Protein AF-A0A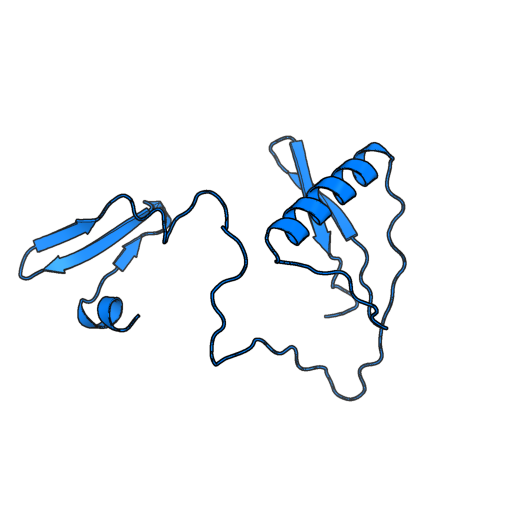699UNT4-F1 (afdb_monomer_lite)

Radius of gyration: 20.7 Å; chains: 1; bounding box: 52×38×47 Å

Foldseek 3Di:
DVVCVVQVWDQDLVQRWIWGDDPPDIDIDHDPCVVNPPDDQADDPDDPDDDDDDDDPPDDADADDADDDDPVVVVVVVVVVVVCVVSVVDDDDDDSHHFYWDWDQDPVRDIDIDTPCVVVD

Organism: Tanacetum cinerariifolium (NCBI:txid118510)

Seconda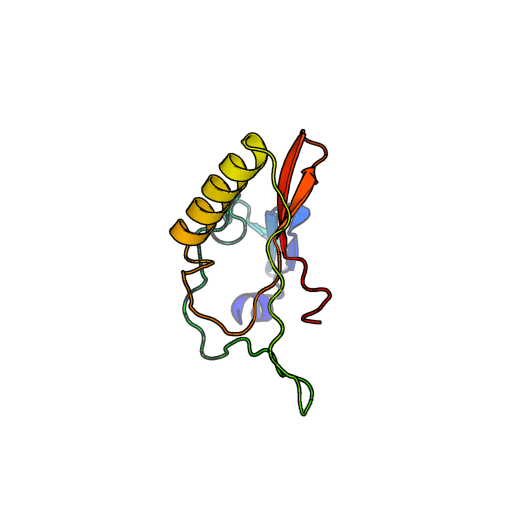ry structure (DSSP, 8-state):
-HHHHHTT-EEETTTTEEEEEETTEEEEE---TTTS-SS--SSPPP-S-----PPPTT----B-PPPP--HHHHHHHHHHHHHHHHTTS------S-B--EEEEE-TTS-EEEEE-GGGT-

Sequence (121 aa):
MDWLANYQAVIVCAEKIVRIPWENETLIIHDFPEVFPEDLPGLPPIRPVEFQIDLVPSATPVARAPYRLAPSVMKELAEQLKELSDKGFIRPRSSPWGAPVLFVKKKDGSFRMCIDYRELN

pLDDT: mean 91.72, std 5.59, range [58.38, 97.56]

Structure (mmCIF, N/CA/C/O backbone):
data_AF-A0A699UNT4-F1
#
_entry.id   AF-A0A699UNT4-F1
#
loop_
_atom_site.group_PDB
_atom_site.id
_atom_site.type_symbol
_atom_site.label_atom_id
_atom_site.label_alt_id
_atom_site.label_comp_id
_atom_site.label_asym_id
_atom_site.label_entity_id
_atom_site.label_seq_id
_atom_site.pdbx_PDB_ins_code
_atom_site.Cartn_x
_atom_site.Cartn_y
_atom_site.Cartn_z
_atom_site.occupancy
_atom_site.B_iso_or_equiv
_atom_site.auth_seq_id
_atom_site.auth_comp_id
_atom_site.auth_asym_id
_atom_site.auth_atom_id
_atom_site.pdbx_PDB_model_num
ATOM 1 N N . MET A 1 1 ? -15.196 -10.745 17.594 1.00 58.38 1 MET A N 1
ATOM 2 C CA . MET A 1 1 ? -16.064 -9.624 17.156 1.00 58.38 1 MET A CA 1
ATOM 3 C C . MET A 1 1 ? -17.518 -9.842 17.546 1.00 58.38 1 MET A C 1
ATOM 5 O O . MET A 1 1 ? -18.286 -8.894 17.518 1.00 58.38 1 MET A O 1
ATOM 9 N N . ASP A 1 2 ? -17.864 -11.046 17.991 1.00 71.00 2 ASP A N 1
ATOM 10 C CA . ASP A 1 2 ? -19.219 -11.457 18.359 1.00 71.00 2 ASP A CA 1
ATOM 11 C C . ASP A 1 2 ? -19.846 -10.558 19.429 1.00 71.00 2 ASP A C 1
ATOM 13 O O . ASP A 1 2 ? -21.041 -10.308 19.386 1.00 71.00 2 ASP A O 1
ATOM 17 N N . TRP A 1 3 ? -19.042 -9.969 20.322 1.00 79.94 3 TRP A N 1
ATOM 18 C CA . TRP A 1 3 ? -19.537 -9.017 21.317 1.00 79.94 3 TRP A CA 1
ATOM 19 C C . TRP A 1 3 ? -20.170 -7.766 20.682 1.00 79.94 3 TRP A C 1
ATOM 21 O O . TRP A 1 3 ? -21.274 -7.398 21.060 1.00 79.94 3 TRP A O 1
ATOM 31 N N . LEU A 1 4 ? -19.543 -7.147 19.672 1.00 83.50 4 LEU A N 1
ATOM 32 C CA . LEU A 1 4 ? -20.096 -5.951 19.020 1.00 83.50 4 LEU A CA 1
ATOM 33 C C . LEU A 1 4 ? -21.465 -6.250 18.404 1.00 83.50 4 LEU A C 1
ATOM 35 O O . LEU A 1 4 ? -22.389 -5.452 18.528 1.00 83.50 4 LEU A O 1
ATOM 39 N N . ALA A 1 5 ? -21.597 -7.423 17.781 1.00 82.81 5 ALA A N 1
ATOM 40 C CA . ALA A 1 5 ? -22.852 -7.880 17.201 1.00 82.81 5 ALA A CA 1
ATOM 41 C C . ALA A 1 5 ? -23.902 -8.193 18.281 1.00 82.81 5 ALA A C 1
ATOM 43 O O . ALA A 1 5 ? -25.043 -7.752 18.165 1.00 82.81 5 ALA A O 1
ATOM 44 N N . ASN A 1 6 ? -23.509 -8.888 19.353 1.00 88.38 6 ASN A N 1
ATOM 45 C CA . ASN A 1 6 ? -24.397 -9.263 20.457 1.00 88.38 6 ASN A CA 1
ATOM 46 C C . ASN A 1 6 ? -24.968 -8.048 21.195 1.00 88.38 6 ASN A C 1
ATOM 48 O O . ASN A 1 6 ? -26.110 -8.089 21.642 1.00 88.38 6 ASN A O 1
ATOM 52 N N . TYR A 1 7 ? -24.187 -6.974 21.303 1.00 86.31 7 TYR A N 1
ATOM 53 C CA . TYR A 1 7 ? -24.596 -5.743 21.975 1.00 86.31 7 TYR A CA 1
ATOM 54 C C . TYR A 1 7 ? -25.101 -4.661 21.014 1.00 86.31 7 TYR A C 1
ATOM 56 O O . TYR A 1 7 ? -25.317 -3.539 21.453 1.00 86.31 7 TYR A O 1
ATOM 64 N N . GLN A 1 8 ? -25.269 -4.953 19.717 1.00 86.81 8 GLN A N 1
ATOM 65 C CA . GLN A 1 8 ? -25.641 -3.955 18.697 1.00 86.81 8 GLN A CA 1
ATOM 66 C C . GLN A 1 8 ? -24.778 -2.680 18.762 1.00 86.81 8 GLN A C 1
ATOM 68 O O . GLN A 1 8 ? -25.254 -1.560 18.566 1.00 86.81 8 GLN A O 1
ATOM 73 N N . ALA A 1 9 ? -23.494 -2.853 19.070 1.00 90.19 9 ALA A N 1
ATOM 74 C CA . ALA A 1 9 ? -22.573 -1.753 19.257 1.00 90.19 9 ALA A CA 1
ATOM 75 C C . ALA A 1 9 ? -22.277 -1.061 17.917 1.00 90.19 9 ALA A C 1
ATOM 77 O O . ALA A 1 9 ? -22.009 -1.710 16.904 1.00 90.19 9 ALA A O 1
ATOM 78 N N . VAL A 1 10 ? -22.279 0.271 17.923 1.00 89.62 10 VAL A N 1
ATOM 79 C CA . VAL A 1 10 ? -21.991 1.109 16.756 1.00 89.62 10 VAL A CA 1
ATOM 80 C C . VAL A 1 10 ? -20.646 1.792 16.946 1.00 89.62 10 VAL A C 1
ATOM 82 O O . VAL A 1 10 ? -20.448 2.565 17.882 1.00 89.62 10 VAL A O 1
ATOM 85 N N . ILE A 1 11 ? -19.724 1.534 16.025 1.00 90.31 11 ILE A N 1
ATOM 86 C CA . ILE A 1 11 ? -18.416 2.185 15.990 1.00 90.31 11 ILE A CA 1
ATOM 87 C C . ILE A 1 11 ? -18.526 3.457 15.146 1.00 90.31 11 ILE A C 1
ATOM 89 O O . ILE A 1 11 ? -18.817 3.393 13.952 1.00 90.31 11 ILE A O 1
ATOM 93 N N . VAL A 1 12 ? -18.271 4.618 15.751 1.00 89.81 12 VAL A N 1
ATOM 94 C CA . VAL A 1 12 ? -18.257 5.913 15.060 1.00 89.81 12 VAL A CA 1
ATOM 95 C C . VAL A 1 12 ? -16.806 6.335 14.852 1.00 89.81 12 VAL A C 1
ATOM 97 O O . VAL A 1 12 ? -16.214 7.032 15.674 1.00 89.81 12 VAL A O 1
ATOM 100 N N . CYS A 1 13 ? -16.217 5.903 13.735 1.00 87.12 13 CYS A N 1
ATOM 101 C CA . CYS A 1 13 ? -14.788 6.095 13.466 1.00 87.12 13 CYS A CA 1
ATOM 102 C C . CYS A 1 13 ? -14.357 7.570 13.420 1.00 87.12 13 CYS A C 1
ATOM 104 O O . CYS A 1 13 ? -13.257 7.888 13.857 1.00 87.12 13 CYS A O 1
ATOM 106 N N . ALA A 1 14 ? -15.209 8.471 12.916 1.00 87.62 14 ALA A N 1
ATOM 107 C CA . ALA A 1 14 ? -14.891 9.900 12.820 1.00 87.62 14 ALA A CA 1
ATOM 108 C C . ALA A 1 14 ? -14.714 10.565 14.195 1.00 87.62 14 ALA A C 1
ATOM 110 O O . ALA A 1 14 ? -13.900 11.470 14.348 1.00 87.62 14 ALA A O 1
ATOM 111 N N . GLU A 1 15 ? -15.462 10.086 15.187 1.00 89.00 15 GLU A N 1
ATOM 112 C CA . GLU A 1 15 ? -15.423 10.563 16.571 1.00 89.00 15 GLU A CA 1
ATOM 113 C C . GLU A 1 15 ? -14.514 9.686 17.451 1.00 89.00 15 GLU A C 1
ATOM 115 O O . GLU A 1 15 ? -14.302 10.010 18.614 1.00 89.00 15 GLU A O 1
ATOM 120 N N . LYS A 1 16 ? -13.968 8.584 16.909 1.00 89.44 16 LYS A N 1
ATOM 121 C CA . LYS A 1 16 ? -13.194 7.565 17.640 1.00 89.44 16 LYS A CA 1
ATOM 122 C C . LYS A 1 16 ? -13.932 7.016 18.878 1.00 89.44 16 LYS A C 1
ATOM 124 O O . LYS A 1 16 ? -13.311 6.745 19.903 1.00 89.44 16 LYS A O 1
ATOM 129 N N . ILE A 1 17 ? -15.253 6.829 18.783 1.00 90.62 17 ILE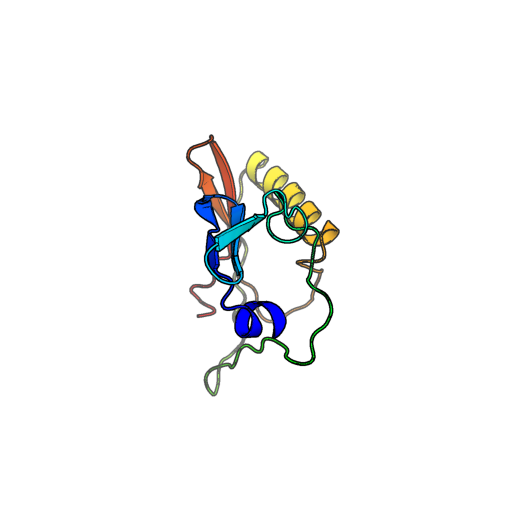 A N 1
ATOM 130 C CA . ILE A 1 17 ? -16.091 6.311 19.882 1.00 90.62 17 ILE A CA 1
ATOM 131 C C . ILE A 1 17 ? -16.803 5.009 19.519 1.00 90.62 17 ILE A C 1
ATOM 133 O O . ILE A 1 17 ? -17.066 4.722 18.347 1.00 90.62 17 ILE A O 1
ATOM 137 N N . VAL A 1 18 ? -17.190 4.259 20.551 1.00 90.38 18 VAL A N 1
ATOM 138 C CA . VAL A 1 18 ? -18.094 3.107 20.440 1.00 90.38 18 VAL A CA 1
ATOM 139 C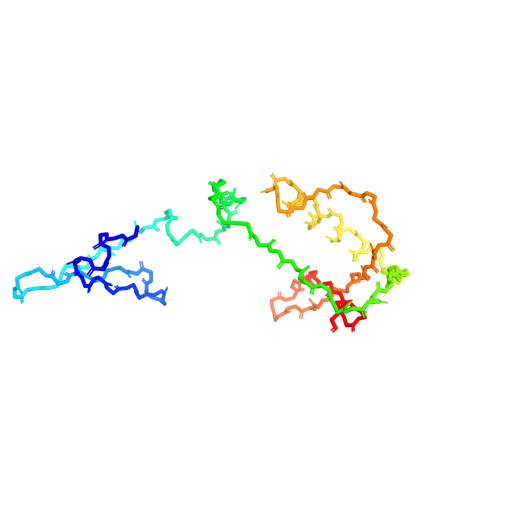 C . VAL A 1 18 ? -19.353 3.385 21.253 1.00 90.38 18 VAL A C 1
ATOM 141 O O . VAL A 1 18 ? -19.274 3.723 22.432 1.00 90.38 18 VAL A O 1
ATOM 144 N N . ARG A 1 19 ? -20.515 3.254 20.613 1.00 92.12 19 ARG A N 1
ATOM 145 C CA . ARG A 1 19 ? -21.838 3.394 21.228 1.00 92.12 19 ARG A CA 1
ATOM 146 C C . ARG A 1 19 ? -22.414 2.011 21.481 1.00 92.12 19 ARG A C 1
ATOM 148 O O . ARG A 1 19 ? -22.500 1.220 20.547 1.00 92.12 19 ARG A O 1
ATOM 155 N N . ILE A 1 20 ? -22.813 1.727 22.712 1.00 92.00 20 ILE A N 1
ATOM 156 C CA . ILE A 1 20 ? -23.391 0.441 23.102 1.00 92.00 20 ILE A CA 1
ATOM 157 C C . ILE A 1 20 ? -24.781 0.700 23.693 1.00 92.00 20 ILE A C 1
ATOM 159 O O . ILE A 1 20 ? -24.873 1.348 24.739 1.00 92.00 20 ILE A O 1
ATOM 163 N N . PRO A 1 21 ? -25.858 0.228 23.047 1.00 90.88 21 PRO A N 1
ATOM 164 C CA . PRO A 1 21 ? -27.182 0.181 23.653 1.00 90.88 21 PRO A CA 1
ATOM 165 C C . PRO A 1 21 ? -27.152 -0.628 24.953 1.00 90.88 21 PRO A C 1
ATOM 167 O O . PRO A 1 21 ? -26.730 -1.785 24.966 1.00 90.88 21 PRO A O 1
ATOM 170 N N . TRP A 1 22 ? -27.605 -0.023 26.047 1.00 88.94 22 TRP A N 1
ATOM 171 C CA . TRP A 1 22 ? -27.741 -0.687 27.336 1.00 88.94 22 TRP A CA 1
ATOM 172 C C . TRP A 1 22 ? -29.092 -0.326 27.941 1.00 88.94 22 TRP A C 1
ATOM 174 O O . TRP A 1 22 ? -29.298 0.796 28.396 1.00 88.94 22 TRP A O 1
ATOM 184 N N . GLU A 1 23 ? -30.023 -1.280 27.917 1.00 86.69 23 GLU A N 1
ATOM 185 C CA . GLU A 1 23 ? -31.413 -1.069 28.334 1.00 86.69 23 GLU A CA 1
ATOM 186 C C . GLU A 1 23 ? -32.058 0.120 27.595 1.00 86.69 23 GLU A C 1
ATOM 188 O O . GLU A 1 23 ? -32.286 0.036 26.389 1.00 86.69 23 GLU A O 1
ATOM 193 N N . ASN A 1 24 ? -32.333 1.222 28.300 1.00 89.25 24 ASN A N 1
ATOM 194 C CA . ASN A 1 24 ? -32.927 2.446 27.751 1.00 89.25 24 ASN A CA 1
ATOM 195 C C . ASN A 1 24 ? -31.894 3.562 27.509 1.00 89.25 24 ASN A C 1
ATOM 197 O O . ASN A 1 24 ? -32.268 4.682 27.160 1.00 89.25 24 ASN A O 1
ATOM 201 N N . GLU A 1 25 ? -30.607 3.278 27.708 1.00 92.25 25 GLU A N 1
ATOM 202 C CA . GLU A 1 25 ? -29.512 4.235 27.582 1.00 92.25 25 GLU A CA 1
ATOM 203 C C . GLU A 1 25 ? -28.512 3.812 26.498 1.00 92.25 25 GLU A C 1
ATOM 205 O O . GLU A 1 25 ? -28.560 2.721 25.927 1.00 92.25 25 GLU A O 1
ATOM 210 N N . THR A 1 26 ? -27.589 4.715 26.169 1.00 91.62 26 THR A N 1
ATOM 211 C CA . THR A 1 26 ? -26.463 4.427 25.279 1.00 91.62 26 THR A CA 1
ATOM 212 C C . THR A 1 26 ? -25.175 4.747 26.008 1.00 91.62 26 THR A C 1
ATOM 214 O O . THR A 1 26 ? -24.897 5.907 26.309 1.00 91.62 26 THR A O 1
ATOM 217 N N . LEU A 1 27 ? -24.367 3.721 26.252 1.00 91.75 27 LEU A N 1
ATOM 218 C CA . LEU A 1 27 ? -23.023 3.893 26.775 1.00 91.75 27 LEU A CA 1
ATOM 219 C C . LEU A 1 27 ? -22.118 4.366 25.639 1.00 91.75 27 LEU A C 1
ATOM 221 O O . LEU A 1 27 ? -22.055 3.737 24.581 1.00 91.75 27 LEU A O 1
ATOM 225 N N . ILE A 1 28 ? -21.421 5.477 25.857 1.00 90.62 28 ILE A N 1
ATOM 226 C CA . ILE A 1 28 ? -20.412 5.995 24.936 1.00 90.62 28 ILE A CA 1
ATOM 227 C C . ILE A 1 28 ? -19.059 5.747 25.572 1.00 90.62 28 ILE A C 1
ATOM 229 O O . ILE A 1 28 ? -18.759 6.284 26.636 1.00 90.62 28 ILE A O 1
ATOM 233 N N . ILE A 1 29 ? -18.247 4.931 24.915 1.00 87.81 29 ILE A N 1
ATOM 234 C CA . ILE A 1 29 ? -16.885 4.681 25.357 1.00 87.81 29 ILE A CA 1
ATOM 235 C C . ILE A 1 29 ? -15.940 5.486 24.462 1.00 87.81 29 ILE A C 1
ATOM 237 O O . ILE A 1 29 ? -15.928 5.324 23.236 1.00 87.81 29 ILE A O 1
ATOM 241 N N . HIS A 1 30 ? -15.186 6.373 25.108 1.00 86.38 30 HIS A N 1
ATOM 242 C CA . HIS A 1 30 ? -14.083 7.137 24.531 1.00 86.38 30 HIS A CA 1
ATOM 243 C C . HIS A 1 30 ? -12.761 6.366 24.681 1.00 86.38 30 HIS A C 1
ATOM 245 O O . HIS A 1 30 ? -12.685 5.413 25.452 1.00 86.38 30 HIS A O 1
ATOM 251 N N . ASP A 1 31 ? -11.728 6.800 23.957 1.00 77.38 31 ASP A N 1
ATOM 252 C CA . ASP A 1 31 ? -10.339 6.363 24.145 1.00 77.38 31 ASP A CA 1
ATOM 253 C C . ASP A 1 31 ? -10.114 4.845 24.040 1.00 77.38 31 ASP A C 1
ATOM 255 O O . ASP A 1 31 ? -9.687 4.181 24.982 1.00 77.38 31 ASP A O 1
ATOM 259 N N . PHE A 1 32 ? -10.321 4.296 22.838 1.00 83.69 32 PHE A N 1
ATOM 260 C CA . PHE A 1 32 ? -9.814 2.969 22.463 1.00 83.69 32 PHE A CA 1
ATOM 261 C C . PHE A 1 32 ? -8.526 3.087 21.633 1.00 83.69 32 PHE A C 1
ATOM 263 O O . PHE A 1 32 ? -8.579 2.929 20.409 1.00 83.69 32 PHE A O 1
ATOM 270 N N . PRO A 1 33 ? -7.357 3.340 22.249 1.00 80.50 33 PRO A N 1
ATOM 271 C CA . PRO A 1 33 ? -6.103 3.506 21.514 1.00 80.50 33 PRO A CA 1
ATOM 272 C C . PRO A 1 33 ? -5.683 2.235 20.765 1.00 80.50 33 PRO A C 1
ATOM 274 O O . PRO A 1 33 ? -4.993 2.320 19.758 1.00 80.50 33 PRO A O 1
ATOM 277 N N . GLU A 1 34 ? -6.135 1.059 21.209 1.00 81.19 34 GLU A N 1
ATOM 278 C CA . GLU A 1 34 ? -5.889 -0.216 20.522 1.00 81.19 34 GLU A CA 1
ATOM 279 C C . GLU A 1 34 ? -6.686 -0.358 19.214 1.00 81.19 34 GLU A C 1
ATOM 281 O O . GLU A 1 34 ? -6.252 -1.046 18.292 1.00 81.19 34 GLU A O 1
ATOM 286 N N . VAL A 1 35 ? -7.855 0.288 19.127 1.00 82.31 35 VAL A N 1
ATOM 287 C CA . VAL A 1 35 ? -8.755 0.226 17.961 1.00 82.31 35 VAL A CA 1
ATOM 288 C C . VAL A 1 35 ? -8.526 1.414 17.026 1.00 82.31 35 VAL A C 1
ATOM 290 O O . VAL A 1 35 ? -8.603 1.263 15.807 1.00 82.31 35 VAL A O 1
ATOM 293 N N . PHE A 1 36 ? -8.214 2.584 17.587 1.00 85.81 36 PHE A N 1
ATOM 294 C CA . PHE A 1 36 ? -7.974 3.835 16.865 1.00 85.81 36 PHE A CA 1
ATOM 295 C C . PHE A 1 36 ? -6.580 4.418 17.149 1.00 85.81 36 PHE A C 1
ATOM 297 O O . PHE A 1 36 ? -6.485 5.561 17.610 1.00 85.81 36 PHE A O 1
ATOM 304 N N . PRO A 1 37 ? -5.490 3.673 16.896 1.00 87.62 37 PRO A N 1
ATOM 305 C CA . PRO A 1 37 ? -4.157 4.217 17.093 1.00 87.62 37 PRO A CA 1
ATOM 306 C C . PRO A 1 37 ? -3.867 5.313 16.054 1.00 87.62 37 PRO A C 1
ATOM 308 O O . PRO A 1 37 ? -4.369 5.269 14.929 1.00 87.62 37 PRO A O 1
ATOM 311 N N . GLU A 1 38 ? -3.041 6.299 16.416 1.00 86.88 38 GLU A N 1
ATOM 312 C CA . GLU A 1 38 ? -2.604 7.341 15.468 1.00 86.88 38 GLU A CA 1
ATOM 313 C C . GLU A 1 38 ? -1.685 6.782 14.370 1.00 86.88 38 GLU A C 1
ATOM 315 O O . GLU A 1 38 ? -1.619 7.329 13.269 1.00 86.88 38 GLU A O 1
ATOM 320 N N . ASP A 1 39 ? -0.995 5.676 14.660 1.00 88.81 39 ASP A N 1
ATOM 321 C CA . ASP A 1 39 ? -0.138 4.953 13.726 1.00 88.81 39 ASP A CA 1
ATOM 322 C C . ASP A 1 39 ? -0.320 3.440 13.887 1.00 88.81 39 ASP A C 1
ATOM 324 O O . ASP A 1 39 ? -0.624 2.939 14.970 1.00 88.81 39 ASP A O 1
ATOM 328 N N . LEU A 1 40 ? -0.144 2.690 12.804 1.00 89.12 40 LEU A N 1
ATOM 329 C CA . LEU A 1 40 ? -0.338 1.247 12.826 1.00 89.12 40 LEU A CA 1
ATOM 330 C C . LEU A 1 40 ? 0.860 0.559 13.504 1.00 89.12 40 LEU A C 1
ATOM 332 O O . LEU A 1 40 ? 1.994 0.745 13.053 1.00 89.12 40 LEU A O 1
ATOM 336 N N . PRO A 1 41 ? 0.633 -0.294 14.523 1.00 86.50 41 PRO A N 1
ATOM 337 C CA . PRO A 1 41 ? 1.711 -0.912 15.301 1.00 86.50 41 PRO A CA 1
ATOM 338 C C . PRO A 1 41 ? 2.480 -2.002 14.537 1.00 86.50 41 PRO A C 1
ATOM 340 O O . PRO A 1 41 ? 3.484 -2.505 15.033 1.00 86.50 41 PRO A O 1
ATOM 343 N N . GLY A 1 42 ? 2.011 -2.386 13.347 1.00 90.62 42 GLY A N 1
ATOM 344 C CA . GLY A 1 42 ? 2.599 -3.425 12.509 1.00 90.62 42 GLY A CA 1
ATOM 345 C C . GLY A 1 42 ? 1.542 -4.362 11.936 1.00 90.62 42 GLY A C 1
ATOM 346 O O . GLY A 1 42 ? 0.358 -4.017 11.857 1.00 90.62 42 GLY A O 1
ATOM 347 N N . LEU A 1 43 ? 1.970 -5.551 11.511 1.00 89.88 43 LEU A N 1
ATOM 348 C CA . LEU A 1 43 ? 1.055 -6.577 11.013 1.00 89.88 43 LEU A CA 1
ATOM 349 C C . LEU A 1 43 ? 0.089 -7.055 12.111 1.00 89.88 43 LEU A C 1
ATOM 351 O O . LEU A 1 43 ? 0.487 -7.193 13.270 1.00 89.88 43 LEU A O 1
ATOM 355 N N . PRO A 1 44 ? -1.174 -7.356 11.760 1.00 86.81 44 PRO A N 1
ATOM 356 C CA . PRO A 1 44 ? -2.098 -7.963 12.704 1.00 86.81 44 PRO A CA 1
ATOM 357 C C . PRO A 1 44 ? -1.616 -9.369 13.107 1.00 86.81 44 PRO A C 1
ATOM 359 O O . PRO A 1 44 ? -0.841 -9.993 12.376 1.00 86.81 44 PRO A O 1
ATOM 362 N N . PRO A 1 45 ? -2.124 -9.918 14.226 1.00 88.38 45 PRO A N 1
ATOM 363 C CA . PRO A 1 45 ? -1.908 -11.318 14.576 1.00 88.38 45 PRO A CA 1
ATOM 364 C C . PRO A 1 45 ? -2.294 -12.252 13.425 1.00 88.38 45 PRO A C 1
ATOM 366 O O . PRO A 1 45 ? -3.237 -11.963 12.682 1.00 88.38 45 PRO A O 1
ATOM 369 N N . ILE A 1 46 ? -1.596 -13.384 13.312 1.00 88.69 46 ILE A N 1
ATOM 370 C CA . ILE A 1 46 ? -1.890 -14.420 12.313 1.00 88.69 46 ILE A CA 1
ATOM 371 C C . ILE A 1 46 ? -3.347 -14.872 12.471 1.00 88.69 46 ILE A C 1
ATOM 373 O O . ILE A 1 46 ? -3.811 -15.144 13.580 1.00 88.69 46 ILE A O 1
ATOM 377 N N . ARG A 1 47 ? -4.072 -14.946 11.351 1.00 89.50 47 ARG A N 1
ATOM 378 C CA . ARG A 1 47 ? -5.468 -15.397 11.295 1.00 89.50 47 ARG A CA 1
ATOM 379 C C . ARG A 1 47 ? -5.571 -16.665 10.442 1.00 89.50 47 ARG A C 1
ATOM 381 O O . ARG A 1 47 ? -4.733 -16.854 9.569 1.00 89.50 47 ARG A O 1
ATOM 388 N N . PRO A 1 48 ? -6.612 -17.499 10.632 1.00 92.12 48 PRO A N 1
ATOM 389 C CA . PRO A 1 48 ? -6.826 -18.695 9.808 1.00 92.12 48 PRO A CA 1
ATOM 390 C C . PRO A 1 48 ? -7.091 -18.403 8.325 1.00 92.12 48 PRO A C 1
ATOM 392 O O . PRO A 1 48 ? -6.984 -19.298 7.495 1.00 92.12 48 PRO A O 1
ATOM 395 N N . VAL A 1 49 ? -7.490 -17.170 8.005 1.00 89.69 49 VAL A N 1
ATOM 396 C CA . VAL A 1 49 ? -7.768 -16.723 6.640 1.00 89.69 49 VAL A CA 1
ATOM 397 C C . VAL A 1 49 ? -6.614 -15.848 6.177 1.00 89.69 49 VAL A C 1
ATOM 399 O O . VAL A 1 49 ? -6.339 -14.811 6.786 1.00 89.69 49 VAL A O 1
ATOM 402 N N . GLU A 1 50 ? -5.977 -16.256 5.085 1.00 90.06 50 GLU A N 1
ATOM 403 C CA . GLU A 1 50 ? -4.940 -15.485 4.407 1.00 90.06 50 GLU A CA 1
ATOM 404 C C . GLU A 1 50 ? -5.513 -14.778 3.176 1.00 90.06 50 GLU A C 1
ATOM 406 O O . GLU A 1 50 ? -6.445 -15.260 2.530 1.00 90.06 50 GLU A O 1
ATOM 411 N N . PHE A 1 51 ? -4.955 -13.612 2.854 1.00 90.75 51 PHE A N 1
ATOM 412 C CA . PHE A 1 51 ? -5.285 -12.910 1.621 1.00 90.75 51 PHE A CA 1
ATOM 413 C C . PHE A 1 51 ? -4.482 -13.508 0.463 1.00 90.75 51 PHE A C 1
ATOM 415 O O . PHE A 1 51 ? -3.250 -13.462 0.474 1.00 90.75 51 PHE A O 1
ATOM 422 N N . GLN A 1 52 ? -5.180 -14.032 -0.541 1.00 93.62 52 GLN A N 1
ATOM 423 C CA . GLN A 1 52 ? -4.587 -14.553 -1.768 1.00 93.62 52 GLN A CA 1
ATOM 424 C C . GLN A 1 52 ? -4.947 -13.648 -2.949 1.00 93.62 52 GLN A C 1
ATOM 426 O O . GLN A 1 52 ? -6.063 -13.138 -3.035 1.00 93.62 52 GLN A O 1
ATOM 431 N N . ILE A 1 53 ? -3.988 -13.453 -3.855 1.00 93.81 53 ILE A N 1
ATOM 432 C CA . ILE A 1 53 ? -4.209 -12.779 -5.136 1.00 93.81 53 ILE A CA 1
ATOM 433 C C . ILE A 1 53 ? -4.278 -13.861 -6.206 1.00 93.81 53 ILE A C 1
ATOM 435 O O . ILE A 1 53 ? -3.264 -14.490 -6.517 1.00 93.81 53 ILE A O 1
ATOM 439 N N . ASP A 1 54 ? -5.468 -14.069 -6.758 1.00 95.56 54 ASP A N 1
ATOM 440 C CA . ASP A 1 54 ? -5.671 -14.999 -7.862 1.00 95.56 54 ASP A CA 1
ATOM 441 C C . ASP A 1 54 ? -5.274 -14.336 -9.183 1.00 95.56 54 ASP A C 1
ATOM 443 O O . ASP A 1 54 ? -5.713 -13.231 -9.505 1.00 95.56 54 ASP A O 1
ATOM 447 N N . LEU A 1 55 ? -4.419 -15.012 -9.950 1.00 95.75 55 LEU A N 1
ATOM 448 C CA . LEU A 1 55 ? -3.993 -14.544 -11.265 1.00 95.75 55 LEU A CA 1
ATOM 449 C C . LEU A 1 55 ? -4.971 -15.016 -12.342 1.00 95.75 55 LEU A C 1
ATOM 451 O O . LEU A 1 55 ? -5.509 -16.123 -12.271 1.00 95.75 55 LEU A O 1
ATOM 455 N N . VAL A 1 56 ? -5.138 -14.210 -13.391 1.00 95.12 56 VAL A N 1
ATOM 456 C CA . VAL A 1 56 ? -5.821 -14.670 -14.605 1.00 95.12 56 VAL A CA 1
ATOM 457 C C . VAL A 1 56 ? -5.063 -15.852 -15.233 1.00 95.12 56 VAL A C 1
ATOM 459 O O . VAL A 1 56 ? -3.829 -15.909 -15.143 1.00 95.12 56 VAL A O 1
ATOM 462 N N . PRO A 1 57 ? -5.758 -16.806 -15.883 1.00 96.69 57 PRO A N 1
ATOM 463 C CA . PRO A 1 57 ? -5.101 -17.915 -16.566 1.00 96.69 57 PRO A CA 1
ATOM 464 C C . PRO A 1 57 ? -4.022 -17.421 -17.537 1.00 96.69 57 PRO A C 1
ATOM 466 O O . PRO A 1 57 ? -4.235 -16.457 -18.271 1.00 96.69 57 PRO A O 1
ATOM 469 N N . SER A 1 58 ? -2.866 -18.090 -17.537 1.00 94.25 58 SER A N 1
ATOM 470 C CA . SER A 1 58 ? -1.711 -17.761 -18.390 1.00 94.25 58 SER A CA 1
ATOM 471 C C . SER A 1 58 ? -1.022 -16.418 -18.106 1.00 94.25 58 SER A C 1
ATOM 473 O O . SER A 1 58 ? -0.206 -15.987 -18.920 1.00 94.25 58 SER A O 1
ATOM 475 N N . ALA A 1 59 ? -1.277 -15.777 -16.959 1.00 94.38 59 ALA A N 1
ATOM 476 C CA . ALA A 1 59 ? -0.516 -14.601 -16.541 1.00 94.38 59 ALA A CA 1
ATOM 477 C C . ALA A 1 59 ? 0.992 -14.908 -16.461 1.00 94.38 59 ALA A C 1
ATOM 479 O O . ALA A 1 59 ? 1.420 -15.866 -15.811 1.00 94.38 59 ALA A O 1
ATOM 480 N N . THR A 1 60 ? 1.803 -14.075 -17.109 1.00 95.25 60 THR A N 1
ATOM 481 C CA . THR A 1 60 ? 3.268 -14.173 -17.093 1.00 95.25 60 THR A CA 1
ATOM 482 C C . THR A 1 60 ? 3.873 -13.089 -16.209 1.00 95.25 60 THR A C 1
ATOM 484 O O . THR A 1 60 ? 3.338 -11.980 -16.194 1.00 95.25 60 THR A O 1
ATOM 487 N N . PRO A 1 61 ? 5.006 -13.347 -15.532 1.00 95.56 61 PRO A N 1
ATOM 488 C CA . PRO A 1 61 ? 5.656 -12.337 -14.712 1.00 95.56 61 PRO A CA 1
ATOM 489 C C . PRO A 1 61 ? 6.010 -11.064 -15.479 1.00 95.56 61 PRO A C 1
ATOM 491 O O . PRO A 1 61 ? 6.577 -11.124 -16.570 1.00 95.56 61 PRO A O 1
ATOM 494 N N . VAL A 1 62 ? 5.719 -9.918 -14.864 1.00 94.38 62 VAL A N 1
ATOM 495 C CA . VAL A 1 62 ? 6.118 -8.594 -15.349 1.00 94.38 62 VAL A CA 1
ATOM 496 C C . VAL A 1 62 ? 7.030 -7.940 -14.320 1.00 94.38 62 VAL A C 1
ATOM 498 O O . VAL A 1 62 ? 6.680 -7.832 -13.143 1.00 94.38 62 VAL A O 1
ATOM 501 N N . ALA A 1 63 ? 8.205 -7.500 -14.767 1.00 95.56 63 ALA A N 1
ATOM 502 C CA . ALA A 1 63 ? 9.171 -6.776 -13.954 1.00 95.56 63 ALA A CA 1
ATOM 503 C C . ALA A 1 63 ? 9.614 -5.505 -14.675 1.00 95.56 63 ALA A C 1
ATOM 505 O O . ALA A 1 63 ? 10.337 -5.555 -15.672 1.00 95.56 63 ALA A O 1
ATOM 506 N N . ARG A 1 64 ? 9.202 -4.354 -14.147 1.00 95.06 64 ARG A N 1
ATOM 507 C CA . ARG A 1 64 ? 9.554 -3.048 -14.696 1.00 95.06 64 ARG A CA 1
ATOM 508 C C . ARG A 1 64 ? 10.605 -2.350 -13.839 1.00 95.06 64 ARG A C 1
ATOM 510 O O . ARG A 1 64 ? 10.551 -2.365 -12.610 1.00 95.06 64 ARG A O 1
ATOM 517 N N . ALA A 1 65 ? 11.571 -1.723 -14.508 1.00 93.81 65 ALA A N 1
ATOM 518 C CA . ALA A 1 65 ? 12.642 -0.988 -13.848 1.00 93.81 65 ALA A CA 1
ATOM 519 C C . ALA A 1 65 ? 12.095 0.208 -13.038 1.00 93.81 65 ALA A C 1
ATOM 521 O O . ALA A 1 65 ? 11.161 0.874 -13.501 1.00 93.81 65 ALA A O 1
ATOM 522 N N . PRO A 1 66 ? 12.692 0.532 -11.873 1.00 94.56 66 PRO A N 1
ATOM 523 C CA . PRO A 1 66 ? 12.342 1.728 -11.113 1.00 94.56 66 PRO A CA 1
ATOM 524 C C . PRO A 1 66 ? 12.488 3.012 -11.940 1.00 94.56 66 PRO A C 1
ATOM 526 O O . PRO A 1 66 ? 13.387 3.135 -12.777 1.00 94.56 66 PRO A O 1
ATOM 529 N N . TYR A 1 67 ? 11.634 4.001 -11.675 1.00 95.31 67 TYR A N 1
ATOM 530 C CA . TYR A 1 67 ? 11.793 5.333 -12.256 1.00 95.31 67 TYR A CA 1
ATOM 531 C C . TYR A 1 67 ? 13.072 6.008 -11.740 1.00 95.31 67 TYR A C 1
ATOM 533 O O . TYR A 1 67 ? 13.538 5.740 -10.633 1.00 95.31 67 TYR A O 1
ATOM 541 N N . ARG A 1 68 ? 13.641 6.923 -12.535 1.00 94.75 68 ARG A N 1
ATOM 542 C CA . ARG A 1 68 ? 14.761 7.756 -12.076 1.00 94.75 68 ARG A CA 1
ATOM 543 C C . ARG A 1 68 ? 14.267 8.708 -10.991 1.00 94.75 68 ARG A C 1
ATOM 545 O O . ARG A 1 68 ? 13.331 9.469 -11.222 1.00 94.75 68 ARG A O 1
ATOM 552 N N . LEU A 1 69 ? 14.928 8.687 -9.839 1.00 93.50 69 LEU A N 1
ATOM 553 C CA . LEU A 1 69 ? 14.609 9.539 -8.700 1.00 93.50 69 LEU A CA 1
ATOM 554 C C . LEU A 1 69 ? 15.741 10.538 -8.457 1.00 93.50 69 LEU A C 1
ATOM 556 O O . LEU A 1 69 ? 16.921 10.216 -8.604 1.00 93.50 69 LEU A O 1
ATOM 560 N N . ALA A 1 70 ? 15.378 11.760 -8.070 1.00 93.19 70 ALA A N 1
ATOM 561 C CA . ALA A 1 70 ? 16.345 12.739 -7.588 1.00 93.19 70 ALA A CA 1
ATOM 562 C C . ALA A 1 70 ? 16.944 12.280 -6.240 1.00 93.19 70 ALA A C 1
ATOM 564 O O . ALA A 1 70 ? 16.275 11.549 -5.505 1.00 93.19 70 ALA A O 1
ATOM 565 N N . PRO A 1 71 ? 18.151 12.737 -5.855 1.00 95.00 71 PRO A N 1
ATOM 566 C CA . PRO A 1 71 ? 18.794 12.306 -4.610 1.00 95.00 71 PRO A CA 1
ATOM 567 C C . PRO A 1 71 ? 17.940 12.501 -3.346 1.00 95.00 71 PRO A C 1
ATOM 569 O O . PRO A 1 71 ? 17.928 11.636 -2.474 1.00 95.00 71 PRO A O 1
ATOM 572 N N . SER A 1 72 ? 17.175 13.594 -3.257 1.00 91.06 72 SER A N 1
ATOM 573 C CA . SER A 1 72 ? 16.259 13.839 -2.133 1.00 91.06 72 SER A CA 1
ATOM 574 C C . SER A 1 72 ? 15.123 12.817 -2.059 1.00 91.06 72 SER A C 1
ATOM 576 O O . SER A 1 72 ? 14.767 12.369 -0.976 1.00 91.06 72 SER A O 1
ATOM 578 N N . VAL A 1 73 ? 14.594 12.400 -3.210 1.00 92.56 73 VAL A N 1
ATOM 579 C CA . VAL A 1 73 ? 13.522 11.400 -3.301 1.00 92.56 73 VAL A CA 1
ATOM 580 C C . VAL A 1 73 ? 14.061 9.989 -3.047 1.00 92.56 73 VAL A C 1
ATOM 582 O O . VAL A 1 73 ? 13.375 9.164 -2.457 1.00 92.56 73 VAL A O 1
ATOM 585 N N . MET A 1 74 ? 15.311 9.711 -3.428 1.00 94.12 74 MET A N 1
ATOM 586 C CA . MET A 1 74 ? 15.993 8.462 -3.064 1.00 94.12 74 MET A CA 1
ATOM 587 C C . MET A 1 74 ? 16.175 8.324 -1.550 1.00 94.12 74 MET A C 1
ATOM 589 O O . MET A 1 74 ? 16.013 7.230 -1.014 1.00 94.12 74 MET A O 1
ATOM 593 N N . LYS A 1 75 ? 16.496 9.425 -0.858 1.00 94.81 75 LYS A N 1
ATOM 594 C CA . LYS A 1 75 ? 16.579 9.444 0.606 1.00 94.81 75 LYS A CA 1
ATOM 595 C C . LYS A 1 75 ? 15.219 9.129 1.238 1.00 94.81 75 LYS A C 1
ATOM 597 O O . LYS A 1 75 ? 15.140 8.233 2.069 1.00 94.81 75 LYS A O 1
ATOM 602 N N . GLU A 1 76 ? 14.165 9.795 0.773 1.00 95.31 76 GLU A N 1
ATOM 603 C CA . GLU A 1 76 ? 12.789 9.540 1.217 1.00 95.31 76 GLU A CA 1
ATOM 604 C C . GLU A 1 76 ? 12.369 8.076 0.990 1.00 95.31 76 GLU A C 1
ATOM 606 O O . GLU A 1 76 ? 11.774 7.447 1.861 1.00 95.31 76 GLU A O 1
ATOM 611 N N . LEU A 1 77 ? 12.722 7.500 -0.166 1.00 96.06 77 LEU A N 1
ATOM 612 C CA . LEU A 1 77 ? 12.474 6.089 -0.466 1.00 96.06 77 LEU A CA 1
ATOM 613 C C . LEU A 1 77 ? 13.126 5.161 0.557 1.00 96.06 77 LEU A C 1
ATOM 615 O O . LEU A 1 77 ? 12.478 4.235 1.036 1.00 96.06 77 LEU A O 1
ATOM 619 N N . ALA A 1 78 ? 14.391 5.402 0.897 1.00 96.25 78 ALA A N 1
ATOM 620 C CA . ALA A 1 78 ? 15.093 4.592 1.883 1.00 96.25 78 ALA A CA 1
ATOM 621 C C . ALA A 1 78 ? 14.448 4.697 3.277 1.00 96.25 78 ALA A C 1
ATOM 623 O O . ALA A 1 78 ? 14.305 3.681 3.956 1.00 96.25 78 ALA A O 1
ATOM 624 N N . GLU A 1 79 ? 14.027 5.897 3.683 1.00 97.19 79 GLU A N 1
ATOM 625 C CA . GLU A 1 79 ? 13.375 6.143 4.974 1.00 97.19 79 GLU A CA 1
ATOM 626 C C . GLU A 1 79 ? 12.015 5.434 5.067 1.00 97.19 79 GLU A C 1
ATOM 628 O O . GLU A 1 79 ? 11.800 4.664 6.006 1.00 97.19 79 GLU A O 1
ATOM 633 N N . GLN A 1 80 ? 11.142 5.581 4.061 1.00 97.00 80 GLN A N 1
ATOM 634 C CA . GLN A 1 80 ? 9.830 4.916 4.060 1.00 97.00 80 GLN A CA 1
ATOM 635 C C . GLN A 1 80 ? 9.946 3.388 3.938 1.00 97.00 80 GLN A C 1
ATOM 637 O O . GLN A 1 80 ? 9.209 2.661 4.603 1.00 97.00 80 GLN A O 1
ATOM 642 N N . LEU A 1 81 ? 10.880 2.864 3.131 1.00 97.06 81 LEU A N 1
ATOM 643 C CA . LEU A 1 81 ? 11.120 1.415 3.059 1.00 97.06 81 LEU A CA 1
ATOM 644 C C . LEU A 1 81 ? 11.602 0.855 4.398 1.00 97.06 81 LEU A C 1
ATOM 646 O O . LEU A 1 81 ? 11.160 -0.222 4.800 1.00 97.06 81 LEU A O 1
ATOM 650 N N . LYS A 1 82 ? 12.485 1.580 5.095 1.00 97.56 82 LYS A N 1
ATOM 651 C CA . LYS A 1 82 ? 12.950 1.189 6.426 1.00 97.56 82 LYS A CA 1
ATOM 652 C C . LYS A 1 82 ? 11.791 1.164 7.418 1.00 97.56 82 LYS A C 1
ATOM 654 O O . LYS A 1 82 ? 11.621 0.160 8.095 1.00 97.56 82 LYS A O 1
ATOM 659 N N . GLU A 1 83 ? 10.966 2.207 7.459 1.00 96.25 83 GLU A N 1
ATOM 660 C CA . GLU A 1 83 ? 9.806 2.268 8.356 1.00 96.25 83 GLU A CA 1
ATOM 661 C C . GLU A 1 83 ? 8.830 1.102 8.119 1.00 96.25 83 GLU A C 1
ATOM 663 O O . GLU A 1 83 ? 8.431 0.416 9.060 1.00 96.25 83 GLU A O 1
ATOM 668 N N . LEU A 1 84 ? 8.486 0.826 6.856 1.00 96.81 84 LEU A N 1
ATOM 669 C CA . LEU A 1 84 ? 7.601 -0.289 6.507 1.00 96.81 84 LEU A CA 1
ATOM 670 C C . LEU A 1 84 ? 8.215 -1.652 6.855 1.00 96.81 84 LEU A C 1
ATOM 672 O O . LEU A 1 84 ? 7.485 -2.568 7.237 1.00 96.81 84 LEU A O 1
ATOM 676 N N . SER A 1 85 ? 9.535 -1.798 6.710 1.00 96.62 85 SER A N 1
ATOM 677 C CA . SER A 1 85 ? 10.252 -3.019 7.083 1.00 96.62 85 SER A CA 1
ATOM 678 C C . SER A 1 85 ? 10.311 -3.198 8.600 1.00 96.62 85 SER A C 1
ATOM 680 O O . SER A 1 85 ? 10.089 -4.306 9.079 1.00 96.62 85 SER A O 1
ATOM 682 N N . ASP A 1 86 ? 10.570 -2.128 9.355 1.00 95.88 86 ASP A N 1
ATOM 683 C CA . ASP A 1 86 ? 10.628 -2.142 10.821 1.00 95.88 86 ASP A CA 1
ATOM 684 C C . ASP A 1 86 ? 9.253 -2.489 11.421 1.00 95.88 86 ASP A C 1
ATOM 686 O O . ASP A 1 86 ? 9.169 -3.247 12.386 1.00 95.88 86 ASP A O 1
ATOM 690 N N . LYS A 1 87 ? 8.162 -2.015 10.799 1.00 94.44 87 LYS A N 1
ATOM 691 C CA . LYS A 1 87 ? 6.774 -2.386 11.143 1.00 94.44 87 LYS A CA 1
ATOM 692 C C . LYS A 1 87 ? 6.365 -3.784 10.653 1.00 94.44 87 LYS A C 1
ATOM 694 O O . LYS A 1 87 ? 5.269 -4.256 10.955 1.00 94.44 87 LYS A O 1
ATOM 699 N N . GLY A 1 88 ? 7.214 -4.448 9.869 1.00 95.12 88 GLY A N 1
ATOM 700 C CA . GLY A 1 88 ? 6.961 -5.779 9.317 1.00 95.12 88 GLY A CA 1
ATOM 701 C C . GLY A 1 88 ? 5.960 -5.822 8.158 1.00 95.12 88 GLY A C 1
ATOM 702 O O . GLY A 1 88 ? 5.593 -6.912 7.729 1.00 95.12 88 GLY A O 1
ATOM 703 N N . PHE A 1 89 ? 5.525 -4.679 7.618 1.00 95.12 89 PHE A N 1
ATOM 704 C CA . PHE A 1 89 ? 4.594 -4.635 6.482 1.00 95.12 89 PHE A CA 1
ATOM 705 C C . PHE A 1 89 ? 5.211 -5.157 5.186 1.00 95.12 89 PHE A C 1
ATOM 707 O O . PHE A 1 89 ? 4.504 -5.691 4.332 1.00 95.12 89 PHE A O 1
ATOM 714 N N . ILE A 1 90 ? 6.526 -5.002 5.036 1.00 96.69 90 ILE A N 1
ATOM 715 C CA . ILE A 1 90 ? 7.281 -5.504 3.891 1.00 96.69 90 ILE A CA 1
ATOM 716 C C . ILE A 1 90 ? 8.509 -6.277 4.360 1.00 96.69 90 ILE A C 1
ATOM 718 O O . ILE A 1 90 ? 8.986 -6.121 5.480 1.00 96.69 90 ILE A O 1
ATOM 722 N N . ARG A 1 91 ? 9.050 -7.100 3.462 1.00 97.00 91 ARG A N 1
ATOM 723 C CA . ARG A 1 91 ? 10.337 -7.773 3.643 1.00 97.00 91 ARG A CA 1
ATOM 724 C C . ARG A 1 91 ? 11.067 -7.872 2.306 1.00 97.00 91 ARG A C 1
ATOM 726 O O . ARG A 1 91 ? 10.399 -7.939 1.269 1.00 97.00 91 ARG A O 1
ATOM 733 N N . PRO A 1 92 ? 12.406 -7.948 2.300 1.00 97.12 92 PRO A N 1
ATOM 734 C CA . PRO A 1 92 ? 13.156 -8.254 1.089 1.00 97.12 92 PRO A CA 1
ATOM 735 C C . PRO A 1 92 ? 12.686 -9.574 0.466 1.00 97.12 92 PRO A C 1
ATOM 737 O O . PRO A 1 92 ? 12.462 -10.565 1.167 1.00 97.12 92 PRO A O 1
ATOM 740 N N . ARG A 1 93 ? 12.538 -9.599 -0.860 1.00 96.12 93 ARG A N 1
ATOM 741 C CA . ARG A 1 93 ? 12.152 -10.797 -1.613 1.00 96.12 93 ARG A CA 1
ATOM 742 C C . ARG A 1 93 ? 12.819 -10.797 -2.985 1.00 96.12 93 ARG A C 1
ATOM 744 O O . ARG A 1 93 ? 12.914 -9.754 -3.620 1.00 96.12 93 ARG A O 1
ATOM 751 N N . SER A 1 94 ? 13.220 -11.978 -3.452 1.00 95.94 94 SER A N 1
ATOM 752 C CA . SER A 1 94 ? 13.537 -12.216 -4.864 1.00 95.94 94 SER A CA 1
ATOM 753 C C . SER A 1 94 ? 12.266 -12.675 -5.581 1.00 95.94 94 SER A C 1
ATOM 755 O O . SER A 1 94 ? 11.632 -13.642 -5.152 1.00 95.94 94 SER A O 1
ATOM 757 N N . SER A 1 95 ? 11.847 -11.946 -6.612 1.00 94.50 95 SER A N 1
ATOM 758 C CA . SER A 1 95 ? 10.581 -12.160 -7.317 1.00 94.50 95 SER A CA 1
ATOM 759 C C . SER A 1 95 ? 10.776 -11.946 -8.819 1.00 94.50 95 SER A C 1
ATOM 761 O O . SER A 1 95 ? 11.447 -10.986 -9.195 1.00 94.50 95 SER A O 1
ATOM 763 N N . PRO A 1 96 ? 10.173 -12.784 -9.685 1.00 95.88 96 PRO A N 1
ATOM 764 C CA . PRO A 1 96 ? 10.139 -12.523 -11.123 1.00 95.88 96 PRO A CA 1
ATOM 765 C C . PRO A 1 96 ? 9.165 -11.386 -11.483 1.00 95.88 96 PRO A C 1
ATOM 767 O O . PRO A 1 96 ? 9.172 -10.910 -12.612 1.00 95.88 96 PRO A O 1
ATOM 770 N N . TRP A 1 97 ? 8.333 -10.956 -10.527 1.00 96.31 97 TRP A N 1
ATOM 771 C CA . TRP A 1 97 ? 7.433 -9.810 -10.633 1.00 96.31 97 TRP A CA 1
ATOM 772 C C . TRP A 1 97 ? 8.041 -8.583 -9.959 1.00 96.31 97 TRP A C 1
ATOM 774 O O . TRP A 1 97 ? 8.578 -8.701 -8.852 1.00 96.31 97 TRP A O 1
ATOM 784 N N . GLY A 1 98 ? 7.885 -7.410 -10.568 1.00 95.94 98 GLY A N 1
ATOM 785 C CA . GLY A 1 98 ? 8.354 -6.146 -10.012 1.00 95.94 98 GLY A CA 1
ATOM 786 C C . GLY A 1 98 ? 7.613 -4.946 -10.591 1.00 95.94 98 GLY A C 1
ATOM 787 O O . GLY A 1 98 ? 7.515 -4.797 -11.807 1.00 95.94 98 GLY A O 1
ATOM 788 N N . ALA A 1 99 ? 7.129 -4.070 -9.714 1.00 97.00 99 ALA A N 1
ATOM 789 C CA . ALA A 1 99 ? 6.466 -2.826 -10.087 1.00 97.00 99 ALA A CA 1
ATOM 790 C C . ALA A 1 99 ? 7.298 -1.628 -9.604 1.00 97.00 99 ALA A C 1
ATOM 792 O O . ALA A 1 99 ? 7.873 -1.684 -8.510 1.00 97.00 99 ALA A O 1
ATOM 793 N N . PRO A 1 100 ? 7.383 -0.540 -10.385 1.00 96.94 100 PRO A N 1
ATOM 794 C CA . PRO A 1 100 ? 8.160 0.617 -9.994 1.00 96.94 100 PRO A CA 1
ATOM 795 C C . PRO A 1 100 ? 7.422 1.429 -8.927 1.00 96.94 100 PRO A C 1
ATOM 797 O O . PRO A 1 100 ? 6.193 1.451 -8.846 1.00 96.94 100 PRO A O 1
ATOM 800 N N . VAL A 1 101 ? 8.200 2.142 -8.121 1.00 96.12 101 VAL A N 1
ATOM 801 C CA . VAL A 1 101 ? 7.694 3.088 -7.126 1.00 96.12 101 VAL A CA 1
ATOM 802 C C . VAL A 1 101 ? 7.672 4.493 -7.719 1.00 96.12 101 VAL A C 1
ATOM 804 O O . VAL A 1 101 ? 8.622 4.906 -8.386 1.00 96.12 101 VAL A O 1
ATOM 807 N N . LEU A 1 102 ? 6.611 5.243 -7.439 1.00 94.88 102 LEU A N 1
ATOM 808 C CA . LEU A 1 102 ? 6.481 6.667 -7.729 1.00 94.88 102 LEU A CA 1
ATOM 809 C C . LEU A 1 102 ? 6.124 7.441 -6.458 1.00 94.88 102 LEU A C 1
ATOM 811 O O . LEU A 1 102 ? 5.541 6.893 -5.525 1.00 94.88 102 LEU A O 1
ATOM 815 N N . PHE A 1 103 ? 6.452 8.730 -6.433 1.00 94.94 103 PHE A N 1
ATOM 816 C CA . PHE A 1 103 ? 6.157 9.602 -5.301 1.00 94.94 103 PHE A CA 1
ATOM 817 C C . PHE A 1 103 ? 5.128 10.661 -5.661 1.00 94.94 103 PHE A C 1
ATOM 819 O O . PHE A 1 103 ? 5.231 11.324 -6.693 1.00 94.94 103 PHE A O 1
ATOM 826 N N . VAL A 1 104 ? 4.160 10.852 -4.767 1.00 93.56 104 VAL A N 1
ATOM 827 C CA . VAL A 1 104 ? 3.146 11.903 -4.874 1.00 93.56 104 VAL A CA 1
ATOM 828 C C . VAL A 1 104 ? 3.339 12.894 -3.73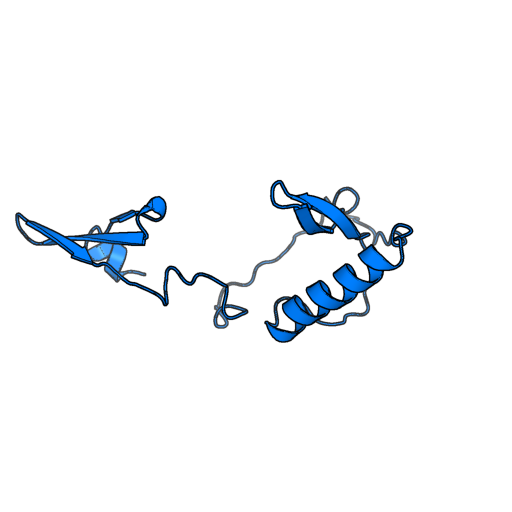8 1.00 93.56 104 VAL A C 1
ATOM 830 O O . VAL A 1 104 ? 3.457 12.500 -2.579 1.00 93.56 104 VAL A O 1
ATOM 833 N N . LYS A 1 105 ? 3.347 14.190 -4.056 1.00 93.25 105 LYS A N 1
ATOM 834 C CA . LYS A 1 105 ? 3.392 15.245 -3.044 1.00 93.25 105 LYS A CA 1
ATOM 835 C C . LYS A 1 105 ? 2.005 15.420 -2.423 1.00 93.25 105 LYS A C 1
ATOM 837 O O . LYS A 1 105 ? 1.029 15.661 -3.133 1.00 93.25 105 LYS A O 1
ATOM 842 N N . LYS A 1 106 ? 1.910 15.288 -1.103 1.00 94.62 106 LYS A N 1
ATOM 843 C CA . LYS A 1 106 ? 0.692 15.561 -0.335 1.00 94.62 106 LYS A CA 1
ATOM 844 C C . LYS A 1 106 ? 0.494 17.071 -0.154 1.00 94.62 106 LYS A C 1
ATOM 846 O O . LYS A 1 106 ? 1.400 17.871 -0.390 1.00 94.62 106 LYS A O 1
ATOM 851 N N . LYS A 1 107 ? -0.703 17.461 0.303 1.00 96.12 107 LYS A N 1
ATOM 852 C CA . LYS A 1 107 ? -1.052 18.867 0.592 1.00 96.12 107 LYS A CA 1
ATOM 853 C C . LYS A 1 107 ? -0.137 19.507 1.643 1.00 96.12 107 LYS A C 1
ATOM 855 O O . LYS A 1 107 ? 0.168 20.685 1.529 1.00 96.12 107 LYS A O 1
ATOM 860 N N . ASP A 1 108 ? 0.309 18.725 2.622 1.00 94.44 108 ASP A N 1
ATOM 861 C CA . ASP A 1 108 ? 1.243 19.139 3.680 1.00 94.44 108 ASP A CA 1
ATOM 862 C C . ASP A 1 108 ? 2.703 19.275 3.198 1.00 94.44 108 ASP A C 1
ATOM 864 O O . ASP A 1 108 ? 3.583 19.648 3.965 1.00 94.44 108 ASP A O 1
ATOM 868 N N . GLY A 1 109 ? 2.973 18.982 1.922 1.00 91.88 109 GLY A N 1
ATOM 869 C CA . GLY A 1 109 ? 4.301 19.041 1.324 1.00 91.88 109 GLY A CA 1
ATOM 870 C C . GLY A 1 109 ? 5.128 17.763 1.463 1.00 91.88 109 GLY A C 1
ATOM 871 O O . GLY A 1 109 ? 6.147 17.665 0.779 1.00 91.88 109 GLY A O 1
ATOM 872 N N . SER A 1 110 ? 4.681 16.786 2.260 1.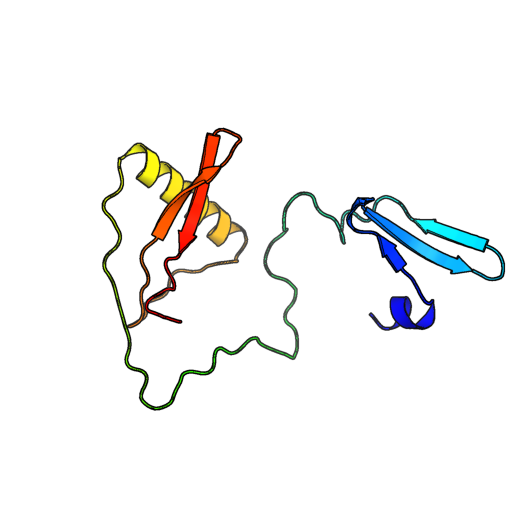00 91.56 110 SER A N 1
ATOM 873 C CA . SER A 1 110 ? 5.334 15.480 2.400 1.00 91.56 110 SER A CA 1
ATOM 874 C C . SER A 1 110 ? 5.179 14.622 1.143 1.00 91.56 110 SER A C 1
ATOM 876 O O . SER A 1 110 ? 4.292 14.837 0.308 1.00 91.56 110 SER A O 1
ATOM 878 N N . PHE A 1 111 ? 6.042 13.620 1.005 1.00 92.75 111 PHE A N 1
ATOM 879 C CA . PHE A 1 111 ? 5.991 12.655 -0.083 1.00 92.75 111 PHE A CA 1
ATOM 880 C C . PHE A 1 111 ? 5.264 11.380 0.356 1.00 92.75 111 PHE A C 1
ATOM 882 O O . PHE A 1 111 ? 5.451 10.868 1.456 1.00 92.75 111 PHE A O 1
ATOM 889 N N . ARG A 1 112 ? 4.409 10.844 -0.513 1.00 94.00 112 ARG A N 1
ATOM 890 C CA . ARG A 1 112 ? 3.787 9.529 -0.343 1.00 94.00 112 ARG A CA 1
ATOM 891 C C . ARG A 1 112 ? 4.377 8.571 -1.364 1.00 94.00 112 ARG A C 1
ATOM 893 O O . ARG A 1 112 ? 4.244 8.825 -2.563 1.00 94.00 112 ARG A O 1
ATOM 900 N N . MET A 1 113 ? 4.981 7.489 -0.887 1.00 96.50 113 MET A N 1
ATOM 901 C CA . MET A 1 113 ? 5.375 6.373 -1.733 1.00 96.50 113 MET A CA 1
ATOM 902 C C . MET A 1 113 ? 4.128 5.656 -2.270 1.00 96.50 113 MET A C 1
ATOM 904 O O . MET A 1 113 ? 3.252 5.258 -1.503 1.00 96.50 113 MET A O 1
ATOM 908 N N . CYS A 1 114 ? 4.051 5.486 -3.587 1.00 95.94 114 CYS A N 1
ATOM 909 C CA . CYS A 1 114 ? 3.008 4.733 -4.273 1.00 95.94 114 CYS A CA 1
ATOM 910 C C . CYS A 1 114 ? 3.653 3.689 -5.188 1.00 95.94 114 CYS A C 1
ATOM 912 O O . CYS A 1 114 ? 4.627 3.980 -5.878 1.00 95.94 114 CYS A O 1
ATOM 914 N N . ILE A 1 115 ? 3.091 2.485 -5.226 1.00 96.56 115 ILE A N 1
ATOM 915 C CA . ILE A 1 115 ? 3.542 1.426 -6.131 1.00 96.56 115 ILE A CA 1
ATOM 916 C C . ILE A 1 115 ? 2.664 1.459 -7.383 1.00 96.56 115 ILE A C 1
ATOM 918 O O . ILE A 1 115 ? 1.435 1.488 -7.293 1.00 96.56 115 ILE A O 1
ATOM 922 N N . ASP A 1 116 ? 3.295 1.489 -8.551 1.00 96.88 116 ASP A N 1
ATOM 923 C CA . ASP A 1 116 ? 2.621 1.543 -9.844 1.00 96.88 116 ASP A CA 1
ATOM 924 C C . ASP A 1 116 ? 2.164 0.143 -10.282 1.00 96.88 116 ASP A C 1
ATOM 926 O O . ASP A 1 116 ? 2.810 -0.523 -11.089 1.00 96.88 116 ASP A O 1
ATOM 930 N N . TYR A 1 117 ? 1.043 -0.315 -9.725 1.00 96.31 117 TYR A N 1
ATOM 931 C CA . TYR A 1 117 ? 0.473 -1.640 -9.996 1.00 96.31 117 TYR A CA 1
ATOM 932 C C . TYR A 1 117 ? -0.225 -1.772 -11.360 1.00 96.31 117 TYR A C 1
ATOM 934 O O . TYR A 1 117 ? -0.811 -2.811 -11.631 1.00 96.31 117 TYR A O 1
ATOM 942 N N . ARG A 1 118 ? -0.186 -0.760 -12.237 1.00 95.56 118 ARG A N 1
ATOM 943 C CA . ARG A 1 118 ? -0.973 -0.752 -13.488 1.00 95.56 118 ARG A CA 1
ATOM 944 C C . ARG A 1 118 ? -0.671 -1.902 -14.449 1.00 95.56 118 ARG A C 1
ATOM 946 O O . ARG A 1 118 ? -1.546 -2.260 -15.213 1.00 95.56 118 ARG A O 1
ATOM 953 N N . GLU A 1 119 ? 0.555 -2.421 -14.455 1.00 94.00 119 GLU A N 1
ATOM 954 C CA . GLU A 1 119 ? 0.917 -3.590 -15.276 1.00 94.00 119 GLU A CA 1
ATOM 955 C C . GLU A 1 119 ? 0.658 -4.923 -14.557 1.00 94.00 119 GLU A C 1
ATOM 957 O O . GLU A 1 119 ? 0.689 -5.971 -15.194 1.00 94.00 119 GLU A O 1
ATOM 962 N N . LEU A 1 120 ? 0.442 -4.891 -13.237 1.00 93.38 120 LEU A N 1
ATOM 963 C CA . LEU A 1 120 ? 0.113 -6.074 -12.438 1.00 93.38 120 LEU A CA 1
ATOM 964 C C . LEU A 1 120 ? -1.398 -6.332 -12.356 1.00 93.38 120 LEU A C 1
ATOM 966 O O . LEU A 1 120 ? -1.791 -7.490 -12.239 1.00 93.38 120 LEU A O 1
ATOM 970 N N . ASN A 1 121 ? -2.206 -5.271 -12.386 1.00 93.56 121 ASN A N 1
ATOM 971 C CA . ASN A 1 121 ? -3.671 -5.315 -12.360 1.00 93.56 121 ASN A CA 1
ATOM 972 C C . ASN A 1 121 ? -4.255 -5.437 -13.768 1.00 93.56 121 ASN A C 1
ATOM 974 O O . ASN A 1 121 ? -5.274 -6.145 -13.906 1.00 93.56 121 ASN A O 1
#

InterPro domains:
  IPR032567 RTL1-related [PTHR15503] (1-121)
  IPR043502 DNA/RNA polymerase superfamily [SSF56672] (28-121)